Protein AF-A0A3B0S6Y1-F1 (afdb_monomer)

Secondary structure (DSSP, 8-state):
-HHHHHHHHHHHHHHTGGGHHHHHHHHHHHHHHHHHHHHHHHHHHHHHHHHHHSS-TT------TT-SSGGG----HHHHHHHHT-TT--B-TTS-B-----EEEEEEEE-TTT--EEEEEEEE--TTHHHH-TT---SSS----TT---

Foldseek 3Di:
DVVVVVVVVVVVVVCCVVVVVVNVVVVVVVCVVVVVVVVVVVVVVVVVVVVVPPDDPLDDDDFDPPDPDLQPGDDDPVNVVVVQVDPPFDADPVRGGLDKDKHWYWDWDQDPPPRDIDTDIDMDIDPNRCVNVVPDDDPDDDDDDPPDPD

Sequence (150 aa):
MLKQIIALTLMNIRSIPQRWGMSLATVISVALVVGVLLAFMAMANGFIATMSGSGATDVAMILRKGAQAELNSGISGSQLRLIREAPGLYRDKNGDTVVSAELYVITDGLKRSTMTEANLPLRGVGKNAMQLRKGMKITQGNMFAEGSNE

Structure (mmCIF, N/CA/C/O backbone):
data_AF-A0A3B0S6Y1-F1
#
_entry.id   AF-A0A3B0S6Y1-F1
#
loop_
_atom_site.group_PDB
_atom_site.id
_atom_site.type_symbol
_atom_site.label_atom_id
_atom_site.label_alt_id
_atom_site.label_comp_id
_atom_site.label_asym_id
_atom_site.label_entity_id
_atom_site.label_seq_id
_atom_site.pdbx_PDB_ins_code
_atom_site.Cartn_x
_atom_site.Cartn_y
_atom_site.Cartn_z
_atom_site.occupancy
_atom_site.B_iso_or_equiv
_atom_site.auth_seq_id
_atom_site.auth_comp_id
_atom_site.auth_asym_id
_atom_site.auth_atom_id
_atom_site.pdbx_PDB_model_num
ATOM 1 N N . MET A 1 1 ? 11.578 -21.923 -55.256 1.00 72.56 1 MET A N 1
ATOM 2 C CA . MET A 1 1 ? 10.884 -21.172 -54.189 1.00 72.56 1 MET A CA 1
ATOM 3 C C . MET A 1 1 ? 11.724 -21.030 -52.916 1.00 72.56 1 MET A C 1
ATOM 5 O O . MET A 1 1 ? 12.378 -20.005 -52.790 1.00 72.56 1 MET A O 1
ATOM 9 N N . LEU A 1 2 ? 11.826 -22.023 -52.016 1.00 78.75 2 LEU A N 1
ATOM 10 C CA . LEU A 1 2 ? 12.510 -21.842 -50.712 1.00 78.75 2 LEU A CA 1
ATOM 11 C C . LEU A 1 2 ? 14.006 -21.465 -50.824 1.00 78.75 2 LEU A C 1
ATOM 13 O O . LEU A 1 2 ? 14.483 -20.583 -50.118 1.00 78.75 2 LEU A O 1
ATOM 17 N N . LYS A 1 3 ? 14.729 -22.056 -51.787 1.00 81.81 3 LYS A N 1
ATOM 18 C CA . LYS A 1 3 ? 16.139 -21.717 -52.073 1.00 81.81 3 LYS A CA 1
ATOM 19 C C . LYS A 1 3 ? 16.339 -20.272 -52.561 1.00 81.81 3 LYS A C 1
ATOM 21 O O . LYS A 1 3 ? 17.369 -19.679 -52.270 1.00 81.81 3 LYS A O 1
ATOM 26 N N . GLN A 1 4 ? 15.362 -19.702 -53.272 1.00 80.62 4 GLN A N 1
ATOM 27 C CA . GLN A 1 4 ? 15.425 -18.317 -53.765 1.00 80.62 4 GLN A CA 1
ATOM 28 C C . GLN A 1 4 ? 15.165 -17.311 -52.639 1.00 80.62 4 GLN A C 1
ATOM 30 O O . GLN A 1 4 ? 15.861 -16.306 -52.562 1.00 80.62 4 GLN A O 1
ATOM 35 N N . ILE A 1 5 ? 14.231 -17.615 -51.730 1.00 84.56 5 ILE A N 1
ATOM 36 C CA . ILE A 1 5 ? 13.973 -16.803 -50.530 1.00 84.56 5 ILE A CA 1
ATOM 37 C C . ILE A 1 5 ? 15.237 -16.740 -49.669 1.00 84.56 5 ILE A C 1
ATOM 39 O O . ILE A 1 5 ? 15.698 -15.659 -49.325 1.00 84.56 5 ILE A O 1
ATOM 43 N N . ILE A 1 6 ? 15.852 -17.895 -49.396 1.00 85.94 6 ILE A N 1
ATOM 44 C CA . ILE A 1 6 ? 17.084 -17.977 -48.604 1.00 85.94 6 ILE A CA 1
ATOM 45 C C . ILE A 1 6 ? 18.226 -17.198 -49.273 1.00 85.94 6 ILE A C 1
ATOM 47 O O . ILE A 1 6 ? 18.919 -16.448 -48.591 1.00 85.94 6 ILE A O 1
ATOM 51 N N . ALA A 1 7 ? 18.396 -17.319 -50.595 1.00 82.94 7 ALA A N 1
ATOM 52 C CA . ALA A 1 7 ? 19.433 -16.597 -51.333 1.00 82.94 7 ALA A CA 1
ATOM 53 C C . ALA A 1 7 ? 19.250 -15.068 -51.278 1.00 82.94 7 ALA A C 1
ATOM 55 O O . ALA A 1 7 ? 20.219 -14.347 -51.042 1.00 82.94 7 ALA A O 1
ATOM 56 N N . LEU A 1 8 ? 18.017 -14.573 -51.430 1.00 82.25 8 LEU A N 1
ATOM 57 C CA . LEU A 1 8 ? 17.702 -13.143 -51.334 1.00 82.25 8 LEU A CA 1
ATOM 58 C C . LEU A 1 8 ? 17.901 -12.606 -49.910 1.00 82.25 8 LEU A C 1
ATOM 60 O O . LEU A 1 8 ? 18.467 -11.526 -49.735 1.00 82.25 8 LEU A O 1
ATOM 64 N N . THR A 1 9 ? 17.505 -13.365 -48.885 1.00 81.44 9 THR A N 1
ATOM 65 C CA . THR A 1 9 ? 17.732 -12.999 -47.479 1.00 81.44 9 THR A CA 1
ATOM 66 C C . THR A 1 9 ? 19.227 -12.955 -47.151 1.00 81.44 9 THR A C 1
ATOM 68 O O . THR A 1 9 ? 19.692 -11.990 -46.549 1.00 81.44 9 THR A O 1
ATOM 71 N N . LEU A 1 10 ? 20.007 -13.948 -47.594 1.00 82.31 10 LEU A N 1
ATOM 72 C CA . LEU A 1 10 ? 21.462 -13.985 -47.400 1.00 82.31 10 LEU A CA 1
ATOM 73 C C . LEU A 1 10 ? 22.172 -12.833 -48.106 1.00 82.31 10 LEU A C 1
ATOM 75 O O . LEU A 1 10 ? 23.100 -12.259 -47.542 1.00 82.31 10 LEU A O 1
ATOM 79 N N . MET A 1 11 ? 21.732 -12.473 -49.312 1.00 81.88 11 MET A N 1
ATOM 80 C CA . MET A 1 11 ? 22.283 -11.335 -50.044 1.00 81.88 11 MET A CA 1
ATOM 81 C C . MET A 1 11 ? 22.027 -10.018 -49.299 1.00 81.88 11 MET A C 1
ATOM 83 O O . MET A 1 11 ? 22.947 -9.216 -49.144 1.00 81.88 11 MET A O 1
ATOM 87 N N . ASN A 1 12 ? 20.818 -9.837 -48.754 1.00 76.94 12 ASN A N 1
ATOM 88 C CA . ASN A 1 12 ? 20.485 -8.678 -47.926 1.00 76.94 12 ASN A CA 1
ATOM 89 C C . ASN A 1 12 ? 21.304 -8.645 -46.627 1.00 76.94 12 ASN A C 1
ATOM 91 O O . ASN A 1 12 ? 21.927 -7.627 -46.338 1.00 76.94 12 ASN A O 1
ATOM 95 N N . ILE A 1 13 ? 21.406 -9.756 -45.888 1.00 78.69 13 ILE A N 1
ATOM 96 C CA . ILE A 1 13 ? 22.206 -9.832 -44.651 1.00 78.69 13 ILE A CA 1
ATOM 97 C C . ILE A 1 13 ? 23.688 -9.553 -44.933 1.00 78.69 13 ILE A C 1
ATOM 99 O O . ILE A 1 13 ? 24.331 -8.805 -44.201 1.00 78.69 13 ILE A O 1
ATOM 103 N N . ARG A 1 14 ? 24.234 -10.097 -46.026 1.00 79.38 14 ARG A N 1
ATOM 104 C CA . ARG A 1 14 ? 25.636 -9.897 -46.422 1.00 79.38 14 ARG A CA 1
ATOM 105 C C . ARG A 1 14 ? 25.934 -8.467 -46.890 1.00 79.38 14 ARG A C 1
ATOM 107 O O . ARG A 1 14 ? 27.097 -8.073 -46.890 1.00 79.38 14 ARG A O 1
ATOM 114 N N . SER A 1 15 ? 24.914 -7.683 -47.241 1.00 72.75 15 SER A N 1
ATOM 115 C CA . SER A 1 15 ? 25.054 -6.260 -47.583 1.00 72.75 15 SER A CA 1
ATOM 116 C C . SER A 1 15 ? 25.094 -5.326 -46.359 1.00 72.75 15 SER A C 1
ATOM 118 O O . SER A 1 15 ? 25.600 -4.209 -46.456 1.00 72.75 15 SER A O 1
ATOM 120 N N . ILE A 1 16 ? 24.644 -5.784 -45.180 1.00 74.62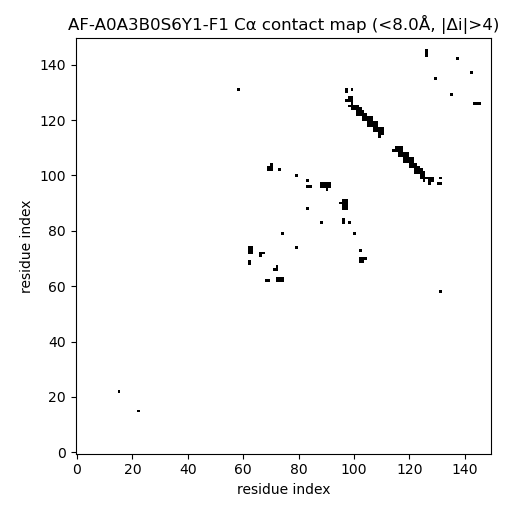 16 ILE A N 1
ATOM 121 C CA . ILE A 1 16 ? 24.622 -4.995 -43.929 1.00 74.62 16 ILE A CA 1
ATOM 122 C C . ILE A 1 16 ? 26.032 -4.550 -43.477 1.00 74.62 16 ILE A C 1
ATOM 124 O O . ILE A 1 16 ? 26.207 -3.361 -43.192 1.00 74.62 16 ILE A O 1
ATOM 128 N N . PRO A 1 17 ? 27.070 -5.419 -43.461 1.00 75.06 17 PRO A N 1
ATOM 129 C CA . PRO A 1 17 ? 28.428 -5.028 -43.070 1.00 75.06 17 PRO A CA 1
ATOM 130 C C . PRO A 1 17 ? 29.041 -3.954 -43.977 1.00 75.06 17 PRO A C 1
ATOM 132 O O . PRO A 1 17 ? 29.868 -3.167 -43.527 1.00 75.06 17 PRO A O 1
ATOM 135 N N . GLN A 1 18 ? 28.614 -3.880 -45.243 1.00 77.12 18 GLN A N 1
ATOM 136 C CA . GLN A 1 18 ? 29.099 -2.877 -46.199 1.00 77.12 18 GLN A CA 1
ATOM 137 C C . GLN A 1 18 ? 28.575 -1.464 -45.877 1.00 77.12 18 GLN A C 1
ATOM 139 O O . GLN A 1 18 ? 29.157 -0.476 -46.317 1.00 77.12 18 GLN A O 1
ATOM 144 N N . ARG A 1 19 ? 27.501 -1.349 -45.077 1.00 80.25 19 ARG A N 1
ATOM 145 C CA . ARG A 1 19 ? 26.886 -0.089 -44.616 1.00 80.25 19 ARG A CA 1
ATOM 146 C C . ARG A 1 19 ? 26.706 -0.085 -43.093 1.00 80.25 19 ARG A C 1
ATOM 148 O O . ARG A 1 19 ? 25.631 0.240 -42.580 1.00 80.25 19 ARG A O 1
ATOM 155 N N . TRP A 1 20 ? 27.764 -0.455 -42.372 1.00 75.44 20 TRP A N 1
ATOM 156 C CA . TRP A 1 20 ? 27.746 -0.664 -40.920 1.00 75.44 20 TRP A CA 1
ATOM 157 C C . TRP A 1 20 ? 27.234 0.548 -40.118 1.00 75.44 20 TRP A C 1
ATOM 159 O O . TRP A 1 20 ? 26.402 0.369 -39.234 1.00 75.44 20 TRP A O 1
ATOM 169 N N . GLY A 1 21 ? 27.633 1.779 -40.466 1.00 82.25 21 GLY A N 1
ATOM 170 C CA . GLY A 1 21 ? 27.217 2.990 -39.740 1.00 82.25 21 GLY A CA 1
ATOM 171 C C . GLY A 1 21 ? 25.710 3.280 -39.809 1.00 82.25 21 GLY A C 1
ATOM 172 O O . GLY A 1 21 ? 25.069 3.492 -38.782 1.00 82.25 21 GLY A O 1
ATOM 173 N N . MET A 1 22 ? 25.113 3.227 -41.007 1.00 84.25 22 MET A N 1
ATOM 174 C CA . MET A 1 22 ? 23.663 3.431 -41.179 1.00 84.25 22 MET A CA 1
ATOM 175 C C . MET A 1 22 ? 22.838 2.281 -40.585 1.00 84.25 22 MET A C 1
ATOM 177 O O . MET A 1 22 ? 21.776 2.507 -40.003 1.00 84.25 22 MET A O 1
ATOM 181 N N . SER A 1 23 ? 23.329 1.047 -40.702 1.00 85.88 23 SER A N 1
ATOM 182 C CA . SER A 1 23 ? 22.650 -0.123 -40.135 1.00 85.88 23 SER A CA 1
ATOM 183 C C . SER A 1 23 ? 22.675 -0.101 -38.603 1.00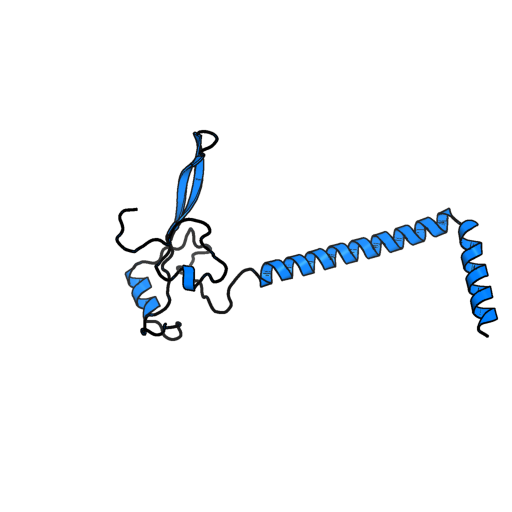 85.88 23 SER A C 1
ATOM 185 O O . SER A 1 23 ? 21.676 -0.406 -37.963 1.00 85.88 23 SER A O 1
ATOM 187 N N . LEU A 1 24 ? 23.780 0.333 -37.993 1.00 87.06 24 LEU A N 1
ATOM 188 C CA . LEU A 1 24 ? 23.867 0.467 -36.540 1.00 87.06 24 LEU A CA 1
ATOM 189 C C . LEU A 1 24 ? 22.962 1.593 -36.020 1.00 87.06 24 LEU A C 1
ATOM 191 O O . LEU A 1 24 ? 22.247 1.396 -35.041 1.00 87.06 24 LEU A O 1
ATOM 195 N N . ALA A 1 25 ? 22.938 2.745 -36.698 1.00 91.06 25 ALA A N 1
ATOM 196 C CA . ALA A 1 25 ? 22.086 3.871 -36.314 1.00 91.06 25 ALA A CA 1
ATOM 197 C C . ALA A 1 25 ? 20.591 3.503 -36.320 1.00 91.06 25 ALA A C 1
ATOM 199 O O . ALA A 1 25 ? 19.857 3.864 -35.400 1.00 91.06 25 ALA A O 1
ATOM 200 N N . THR A 1 26 ? 20.143 2.741 -37.321 1.00 90.38 26 THR A N 1
ATOM 201 C CA . THR A 1 26 ? 18.750 2.270 -37.405 1.00 90.38 26 THR A CA 1
ATOM 202 C C . THR A 1 26 ? 18.415 1.253 -36.315 1.00 90.38 26 THR A C 1
ATOM 204 O O . THR A 1 26 ? 17.376 1.386 -35.670 1.00 90.38 26 THR A O 1
ATOM 207 N N . VAL A 1 27 ? 19.305 0.295 -36.030 1.00 92.06 27 VAL A N 1
ATOM 208 C CA . VAL A 1 27 ? 19.117 -0.669 -34.930 1.00 92.06 27 VAL A CA 1
ATOM 209 C C . VAL A 1 27 ? 19.047 0.035 -33.576 1.00 92.06 27 VAL A C 1
ATOM 211 O O . VAL A 1 27 ? 18.139 -0.246 -32.797 1.00 92.06 27 VAL A O 1
ATOM 214 N N . ILE A 1 28 ? 19.954 0.978 -33.303 1.00 95.62 28 ILE A N 1
ATOM 215 C CA . ILE A 1 28 ? 19.955 1.746 -32.049 1.00 95.62 28 ILE A CA 1
ATOM 216 C C . ILE A 1 28 ? 18.678 2.582 -31.927 1.00 95.62 28 ILE A C 1
ATOM 218 O O . ILE A 1 28 ? 18.077 2.612 -30.858 1.00 95.62 28 ILE A O 1
ATOM 222 N N . SER A 1 29 ? 18.230 3.223 -33.011 1.00 95.88 29 SER A N 1
ATOM 223 C CA . SER A 1 29 ? 16.991 4.006 -33.014 1.00 95.88 29 SER A CA 1
ATOM 224 C C . SER A 1 29 ? 15.776 3.150 -32.644 1.00 95.88 29 SER A C 1
ATOM 226 O O . SER A 1 29 ? 15.017 3.517 -31.746 1.00 95.88 29 SER A O 1
ATOM 228 N N . VAL A 1 30 ? 15.626 1.977 -33.266 1.00 96.25 30 VAL A N 1
ATOM 229 C CA . VAL A 1 30 ? 14.526 1.052 -32.955 1.00 96.25 30 VAL A CA 1
ATOM 230 C C . VAL A 1 30 ? 14.648 0.516 -31.528 1.00 96.25 30 VAL A C 1
ATOM 232 O O . VAL A 1 30 ? 13.662 0.511 -30.794 1.00 96.25 30 VAL A O 1
ATOM 235 N N . ALA A 1 31 ? 15.851 0.118 -31.104 1.00 97.06 31 ALA A N 1
ATOM 236 C CA . ALA A 1 31 ? 16.095 -0.383 -29.754 1.00 97.06 31 ALA A CA 1
ATOM 237 C C . ALA A 1 31 ? 15.769 0.666 -28.681 1.00 97.06 31 ALA A C 1
ATOM 239 O O . ALA A 1 31 ? 15.181 0.324 -27.658 1.00 97.06 31 ALA A O 1
ATOM 240 N N . LEU A 1 32 ? 16.089 1.939 -28.929 1.00 97.69 32 LEU A N 1
ATOM 241 C CA . LEU A 1 32 ? 15.775 3.041 -28.024 1.00 97.69 32 LEU A CA 1
ATOM 242 C C . LEU A 1 32 ? 14.260 3.227 -27.880 1.00 97.69 32 LEU A C 1
ATOM 244 O O . LEU A 1 32 ? 13.757 3.278 -26.761 1.00 97.69 32 LEU A O 1
ATOM 248 N N . VAL A 1 33 ? 13.525 3.285 -28.996 1.00 97.88 33 VAL A N 1
ATOM 249 C CA . VAL A 1 33 ? 12.064 3.475 -28.978 1.00 97.88 33 VAL A CA 1
ATOM 250 C C . VAL A 1 33 ? 11.369 2.309 -28.275 1.00 97.88 33 VAL A C 1
ATOM 252 O O . VAL A 1 33 ? 10.524 2.523 -27.404 1.00 97.88 33 VAL A O 1
ATOM 255 N N . VAL A 1 34 ? 11.756 1.073 -28.603 1.00 97.94 34 VAL A N 1
ATOM 256 C CA . VAL A 1 34 ? 11.212 -0.129 -27.957 1.00 97.94 34 VAL A CA 1
ATOM 257 C C . VAL A 1 34 ? 11.581 -0.163 -26.473 1.00 97.94 34 VAL A C 1
ATOM 259 O O . VAL A 1 34 ? 10.728 -0.468 -25.644 1.00 97.94 34 VAL A O 1
ATOM 262 N N . GLY A 1 35 ? 12.816 0.197 -26.113 1.00 97.88 35 GLY A N 1
ATOM 263 C CA . GLY A 1 35 ? 13.273 0.248 -24.725 1.00 97.88 35 GLY A CA 1
ATOM 264 C C . GLY A 1 35 ? 12.470 1.231 -23.873 1.00 97.88 35 GLY A C 1
ATOM 265 O O . GLY A 1 35 ? 12.045 0.884 -22.772 1.00 97.88 35 GLY A O 1
ATOM 266 N N . VAL A 1 36 ? 12.189 2.426 -24.399 1.00 98.00 36 VAL A N 1
ATOM 267 C CA . VAL A 1 36 ? 11.351 3.425 -23.719 1.00 98.00 36 VAL A CA 1
ATOM 268 C C . VAL A 1 36 ? 9.919 2.913 -23.540 1.00 98.00 36 VAL A C 1
ATOM 270 O O . VAL A 1 36 ? 9.368 3.010 -22.444 1.00 98.00 36 VAL A O 1
ATOM 273 N N . LEU A 1 37 ? 9.326 2.314 -24.579 1.00 97.94 37 LEU A N 1
ATOM 274 C CA . LEU A 1 37 ? 7.977 1.749 -24.489 1.00 97.94 37 LEU A CA 1
ATOM 275 C C . LEU A 1 37 ? 7.897 0.636 -23.432 1.00 97.94 37 LEU A C 1
ATOM 277 O O . LEU A 1 37 ? 6.983 0.628 -22.606 1.00 97.94 37 LEU A O 1
ATOM 281 N N . LEU A 1 38 ? 8.879 -0.269 -23.418 1.00 97.81 38 LEU A N 1
ATOM 282 C CA . LEU A 1 38 ? 8.965 -1.343 -22.430 1.00 97.81 38 LEU A CA 1
ATOM 283 C C . LEU A 1 38 ? 9.137 -0.803 -21.007 1.00 97.81 38 LEU A C 1
ATOM 285 O O . LEU A 1 38 ? 8.497 -1.317 -20.091 1.00 97.81 38 LEU A O 1
ATOM 289 N N . ALA A 1 39 ? 9.943 0.244 -20.812 1.00 97.56 39 ALA A N 1
ATOM 290 C CA . ALA A 1 39 ? 10.122 0.872 -19.504 1.00 97.56 39 ALA A CA 1
ATOM 291 C C . ALA A 1 39 ? 8.804 1.445 -18.959 1.00 97.56 39 ALA A C 1
ATOM 293 O O . ALA A 1 39 ? 8.465 1.213 -17.797 1.00 97.56 39 ALA A O 1
ATOM 294 N N . PHE A 1 40 ? 8.019 2.128 -19.799 1.00 97.56 40 PHE A N 1
ATOM 295 C CA . PHE A 1 40 ? 6.706 2.636 -19.394 1.00 97.56 40 PHE A CA 1
ATOM 296 C C . PHE A 1 40 ? 5.701 1.518 -19.112 1.00 97.56 40 PHE A C 1
ATOM 298 O O . PHE A 1 40 ? 4.977 1.598 -18.121 1.00 97.56 40 PHE A O 1
ATOM 305 N N . MET A 1 41 ? 5.677 0.452 -19.919 1.00 96.75 41 MET A N 1
ATOM 306 C CA . MET A 1 41 ? 4.823 -0.709 -19.643 1.00 96.75 41 MET A CA 1
ATOM 307 C C . MET A 1 41 ? 5.202 -1.395 -18.327 1.00 96.75 41 MET A C 1
ATOM 309 O O . MET A 1 41 ? 4.322 -1.749 -17.544 1.00 96.75 41 MET A O 1
ATOM 313 N N . ALA A 1 42 ? 6.499 -1.554 -18.057 1.00 96.50 42 ALA A N 1
ATOM 314 C CA . ALA A 1 42 ? 6.985 -2.119 -16.805 1.00 96.50 42 ALA A CA 1
ATOM 315 C C . ALA A 1 42 ? 6.600 -1.242 -15.603 1.00 96.50 42 ALA A C 1
ATOM 317 O O . ALA A 1 42 ? 6.127 -1.768 -14.599 1.00 96.50 42 ALA A O 1
ATOM 318 N N . MET A 1 43 ? 6.732 0.084 -15.718 1.00 96.81 43 MET A N 1
ATOM 319 C CA . MET A 1 43 ? 6.313 1.029 -14.678 1.00 96.81 43 MET A CA 1
ATOM 320 C C . MET A 1 43 ? 4.803 0.965 -14.427 1.00 96.81 43 MET A C 1
ATOM 322 O O . MET A 1 43 ? 4.384 0.861 -13.277 1.00 96.81 43 MET A O 1
ATOM 326 N N . ALA A 1 44 ? 3.987 0.984 -15.485 1.00 93.31 44 ALA A N 1
ATOM 327 C CA . ALA A 1 44 ? 2.533 0.915 -15.371 1.00 93.31 44 ALA A CA 1
ATOM 328 C C . ALA A 1 44 ? 2.082 -0.398 -14.715 1.00 93.31 44 ALA A C 1
ATOM 330 O O . ALA A 1 44 ? 1.304 -0.383 -13.763 1.00 93.31 44 ALA A O 1
ATOM 331 N N . ASN A 1 45 ? 2.624 -1.530 -15.167 1.00 93.19 45 ASN A N 1
ATOM 332 C CA . ASN A 1 45 ? 2.312 -2.836 -14.592 1.00 93.19 45 ASN A CA 1
ATOM 333 C C . ASN A 1 45 ? 2.800 -2.959 -13.146 1.00 93.19 45 ASN A C 1
ATOM 335 O O . ASN A 1 45 ? 2.074 -3.484 -12.307 1.00 93.19 45 ASN A O 1
ATOM 339 N N . GLY A 1 46 ? 3.995 -2.449 -12.835 1.00 90.19 46 GLY A N 1
ATOM 340 C CA . GLY A 1 46 ? 4.517 -2.413 -11.469 1.00 90.19 46 GLY A CA 1
ATOM 341 C C . GLY A 1 46 ? 3.630 -1.583 -10.543 1.00 90.19 46 GLY A C 1
ATOM 342 O O . GLY A 1 46 ? 3.282 -2.037 -9.456 1.00 90.19 46 GLY A O 1
ATOM 343 N N . PHE A 1 47 ? 3.182 -0.415 -11.005 1.00 90.06 47 PHE A N 1
ATOM 344 C CA . PHE A 1 47 ? 2.275 0.449 -10.255 1.00 90.06 47 PHE A CA 1
ATOM 345 C C . PHE A 1 47 ? 0.921 -0.225 -9.993 1.00 90.06 47 PHE A C 1
ATOM 347 O O . PHE A 1 47 ? 0.452 -0.238 -8.856 1.00 90.06 47 PHE A O 1
ATOM 354 N N . ILE A 1 48 ? 0.321 -0.848 -11.014 1.00 86.94 48 ILE A N 1
ATOM 355 C CA . ILE A 1 48 ? -0.928 -1.610 -10.866 1.00 86.94 48 ILE A CA 1
ATOM 356 C C . ILE A 1 48 ? -0.736 -2.778 -9.895 1.00 86.94 48 ILE A C 1
ATOM 358 O O . ILE A 1 48 ? -1.579 -2.983 -9.025 1.00 86.94 48 ILE A O 1
ATOM 362 N N . ALA A 1 49 ? 0.371 -3.518 -9.994 1.00 85.94 49 ALA A N 1
ATOM 363 C CA . ALA A 1 49 ? 0.663 -4.632 -9.098 1.00 85.94 49 ALA A CA 1
ATOM 364 C C . ALA A 1 49 ? 0.754 -4.169 -7.636 1.00 85.94 49 ALA A C 1
ATOM 366 O O . ALA A 1 49 ? 0.100 -4.750 -6.768 1.00 85.94 49 ALA A O 1
ATOM 367 N N . THR A 1 50 ? 1.481 -3.083 -7.360 1.00 83.69 50 THR A N 1
ATOM 368 C CA . THR A 1 50 ? 1.563 -2.506 -6.012 1.00 83.69 50 THR A CA 1
ATOM 369 C C . THR A 1 50 ? 0.203 -2.019 -5.517 1.00 83.69 50 THR A C 1
ATOM 371 O O . THR A 1 50 ? -0.155 -2.300 -4.376 1.00 83.69 50 THR A O 1
ATOM 374 N N . MET A 1 51 ? -0.579 -1.349 -6.369 1.00 80.62 51 MET A N 1
ATOM 375 C CA . MET A 1 51 ? -1.874 -0.801 -5.964 1.00 80.62 51 MET A CA 1
ATOM 376 C C . MET A 1 51 ? -2.940 -1.889 -5.762 1.00 80.62 51 MET A C 1
ATOM 378 O O . MET A 1 51 ? -3.776 -1.782 -4.872 1.00 80.62 51 MET A O 1
ATOM 382 N N . SER A 1 52 ? -2.874 -2.980 -6.532 1.00 73.75 52 SER A N 1
ATOM 383 C CA . SER A 1 52 ? -3.743 -4.152 -6.356 1.00 73.75 52 SER A CA 1
ATOM 384 C C . SER A 1 52 ? -3.476 -4.900 -5.047 1.00 73.75 52 SER A C 1
ATOM 386 O O . SER A 1 52 ? -4.394 -5.477 -4.471 1.00 73.75 52 SER A O 1
ATOM 388 N N . GLY A 1 53 ? -2.232 -4.865 -4.554 1.00 66.25 53 GLY A N 1
ATOM 389 C CA . GLY A 1 53 ? -1.867 -5.411 -3.247 1.00 66.25 53 GLY A CA 1
ATOM 390 C C . GLY A 1 53 ? -2.133 -4.455 -2.081 1.00 66.25 53 GLY A C 1
ATOM 391 O O . GLY A 1 53 ? -2.121 -4.884 -0.927 1.00 66.25 53 GLY A O 1
ATOM 392 N N . SER A 1 54 ? -2.360 -3.164 -2.350 1.00 67.81 54 SER A N 1
ATOM 393 C CA . SER A 1 54 ? -2.637 -2.167 -1.319 1.00 67.81 54 SER A CA 1
ATOM 394 C C . SER A 1 54 ? -4.139 -2.066 -1.058 1.00 67.81 54 SER A C 1
ATOM 396 O O . SER A 1 54 ? -4.868 -1.381 -1.770 1.00 67.81 54 SER A O 1
ATOM 398 N N . GLY A 1 55 ? -4.595 -2.741 -0.006 1.00 70.19 55 GLY A N 1
ATOM 399 C CA . GLY A 1 55 ? -5.980 -2.689 0.455 1.00 70.19 55 GLY A CA 1
ATOM 400 C C . GLY A 1 55 ? -6.642 -4.061 0.501 1.00 70.19 55 GLY A C 1
ATOM 401 O O . GLY A 1 55 ? -6.136 -5.043 -0.034 1.00 70.19 55 GLY A O 1
ATOM 402 N N . ALA A 1 56 ? -7.776 -4.127 1.187 1.00 78.81 56 ALA A N 1
ATOM 403 C CA . ALA A 1 56 ? -8.580 -5.332 1.307 1.00 78.81 56 ALA A CA 1
ATOM 404 C C . ALA A 1 56 ? -10.007 -4.999 0.863 1.00 78.81 56 ALA A C 1
ATOM 406 O O . ALA A 1 56 ? -10.592 -4.027 1.336 1.00 78.81 56 ALA A O 1
ATOM 407 N N . THR A 1 57 ? -10.561 -5.776 -0.071 1.00 81.88 57 THR A N 1
ATOM 408 C CA . THR A 1 57 ? -11.897 -5.526 -0.647 1.00 81.88 57 THR A CA 1
ATOM 409 C C . THR A 1 57 ? -13.032 -5.735 0.355 1.00 81.88 57 THR A C 1
ATOM 411 O O . THR A 1 57 ? -14.162 -5.335 0.103 1.00 81.88 57 THR A O 1
ATOM 414 N N . ASP A 1 58 ? -12.737 -6.389 1.475 1.00 85.56 58 ASP A N 1
ATOM 415 C CA . ASP A 1 58 ? -13.650 -6.725 2.564 1.00 85.56 58 ASP A CA 1
ATOM 416 C C . ASP A 1 58 ? -13.436 -5.870 3.825 1.00 85.56 58 ASP A C 1
ATOM 418 O O . ASP A 1 58 ? -14.086 -6.113 4.842 1.00 85.56 58 ASP A O 1
ATOM 422 N N . VAL A 1 59 ? -12.557 -4.861 3.779 1.00 87.81 59 VAL A N 1
ATOM 423 C CA . VAL A 1 59 ? -12.281 -3.971 4.914 1.00 87.81 59 VAL A CA 1
ATOM 424 C C . VAL A 1 59 ? -12.610 -2.533 4.538 1.00 87.81 59 VAL A C 1
ATOM 426 O O . VAL A 1 59 ? -12.026 -1.961 3.621 1.00 87.81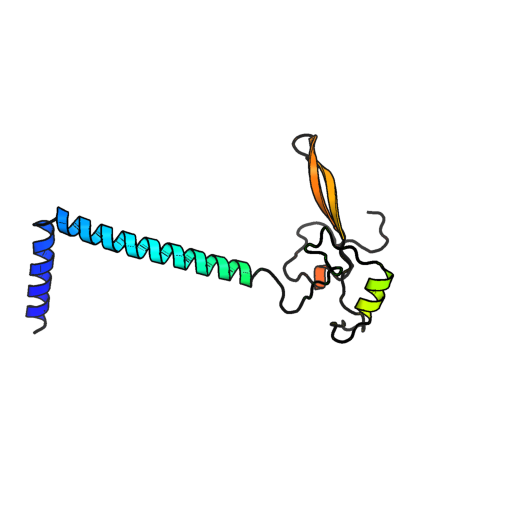 59 VAL A O 1
ATOM 429 N N . ALA A 1 60 ? -13.520 -1.920 5.291 1.00 88.31 60 ALA A N 1
ATOM 430 C CA . ALA A 1 60 ? -13.834 -0.503 5.167 1.00 88.31 60 ALA A CA 1
ATOM 431 C C . ALA A 1 60 ? -13.075 0.318 6.221 1.00 88.31 60 ALA A C 1
ATOM 433 O O . ALA A 1 60 ? -13.006 -0.069 7.388 1.00 88.31 60 ALA A O 1
ATOM 434 N N . MET A 1 61 ? -12.549 1.477 5.820 1.00 88.81 61 MET A N 1
ATOM 435 C CA . MET A 1 61 ? -11.972 2.469 6.730 1.00 88.81 61 MET A CA 1
ATOM 436 C C . MET A 1 61 ? -12.979 3.596 6.957 1.00 88.81 61 MET A C 1
ATOM 438 O O . MET A 1 61 ? -13.489 4.183 6.004 1.00 88.81 61 MET A O 1
ATOM 442 N N . ILE A 1 62 ? -13.255 3.908 8.222 1.00 89.94 62 ILE A N 1
ATOM 443 C CA . ILE A 1 62 ? -14.172 4.982 8.607 1.00 89.94 62 ILE A CA 1
ATOM 444 C C . ILE A 1 62 ? -13.351 6.101 9.233 1.00 89.94 62 ILE A C 1
ATOM 446 O O . ILE A 1 62 ? -12.656 5.889 10.223 1.00 89.94 62 ILE A O 1
ATOM 450 N N . LEU A 1 63 ? -13.459 7.299 8.664 1.00 92.06 63 LEU A N 1
ATOM 451 C CA . LEU A 1 63 ? -12.822 8.507 9.176 1.00 92.06 63 LEU A CA 1
ATOM 452 C C . LEU A 1 63 ? -13.884 9.523 9.592 1.00 92.06 63 LEU A C 1
ATOM 454 O O . LEU A 1 63 ? -15.008 9.527 9.080 1.00 92.06 63 LEU A O 1
ATOM 458 N N . ARG A 1 64 ? -13.522 10.421 10.511 1.00 91.38 64 ARG A N 1
ATOM 459 C CA . ARG A 1 64 ? -14.368 11.568 10.848 1.00 91.38 64 ARG A CA 1
ATOM 460 C C . ARG A 1 64 ? -14.628 12.388 9.584 1.00 91.38 64 ARG A C 1
ATOM 462 O O . ARG A 1 64 ? -13.715 12.647 8.803 1.00 91.38 64 ARG A O 1
ATOM 469 N N . LYS A 1 65 ? -15.858 12.878 9.416 1.00 88.75 65 LYS A N 1
ATOM 470 C CA . LYS A 1 65 ? -16.202 13.807 8.330 1.00 88.75 65 LYS A CA 1
ATOM 471 C C . LYS A 1 65 ? -15.210 14.983 8.289 1.00 88.75 65 LYS A C 1
ATOM 473 O O . LYS A 1 65 ? -14.991 15.640 9.306 1.00 88.75 65 LYS A O 1
ATOM 478 N N . GLY A 1 66 ? -14.623 15.232 7.117 1.00 87.25 66 GLY A N 1
ATOM 479 C CA . GLY A 1 66 ? -13.629 16.291 6.894 1.00 87.25 66 GLY A CA 1
ATOM 480 C C . GLY A 1 66 ? -12.176 15.909 7.207 1.00 87.25 66 GLY A C 1
ATOM 481 O O . GLY A 1 66 ? -11.284 16.700 6.920 1.00 87.25 66 GLY A O 1
ATOM 482 N N . ALA A 1 67 ? -11.915 14.719 7.756 1.00 89.38 67 ALA A N 1
ATOM 483 C CA . ALA A 1 67 ? -10.560 14.188 7.862 1.00 89.38 67 ALA A CA 1
ATOM 484 C C . ALA A 1 67 ? -10.102 13.640 6.501 1.00 89.38 67 ALA A C 1
ATOM 486 O O . ALA A 1 67 ? -10.836 12.909 5.838 1.00 89.38 67 ALA A O 1
ATOM 487 N N . GLN A 1 68 ? -8.886 14.004 6.094 1.00 87.31 68 GLN A N 1
ATOM 488 C CA . GLN A 1 68 ? -8.244 13.498 4.872 1.00 87.31 68 GLN A CA 1
ATOM 489 C C . GLN A 1 68 ? -7.282 12.338 5.161 1.00 87.31 68 GLN A C 1
ATOM 491 O O . GLN A 1 68 ? -6.866 11.646 4.238 1.00 87.31 68 GLN A O 1
ATOM 496 N N . ALA A 1 69 ? -6.922 12.130 6.431 1.00 87.75 69 ALA A N 1
ATOM 497 C CA . ALA A 1 69 ? -5.993 11.098 6.862 1.00 87.75 69 ALA A CA 1
ATOM 498 C C . ALA A 1 69 ? -6.398 10.527 8.230 1.00 87.75 69 ALA A C 1
ATOM 500 O O . ALA A 1 69 ? -7.133 11.143 8.998 1.00 87.75 69 ALA A O 1
ATOM 501 N N . GLU A 1 70 ? -5.868 9.357 8.577 1.00 88.62 70 GLU A N 1
ATOM 502 C CA . GLU A 1 70 ? -6.073 8.758 9.903 1.00 88.62 70 GLU A CA 1
ATOM 503 C C . GLU A 1 70 ? -5.545 9.670 11.022 1.00 88.62 70 GLU A C 1
ATOM 505 O O . GLU A 1 70 ? -6.186 9.809 12.057 1.00 88.62 70 GLU A O 1
ATOM 510 N N . LEU A 1 71 ? -4.429 10.368 10.772 1.00 88.19 71 LEU A N 1
ATOM 511 C CA . LEU A 1 71 ? -3.764 11.243 11.745 1.00 88.19 71 LEU A CA 1
ATOM 512 C C . LEU A 1 71 ? -4.636 12.422 12.210 1.00 88.19 71 LEU A C 1
ATOM 514 O O . LEU A 1 71 ? -4.501 12.879 13.340 1.00 88.19 71 LEU A O 1
ATOM 518 N N . ASN A 1 72 ? -5.522 12.934 11.350 1.00 87.00 72 ASN A N 1
ATOM 519 C CA . ASN A 1 72 ? -6.422 14.042 11.688 1.00 87.00 72 ASN A CA 1
ATOM 520 C C . ASN A 1 72 ? -7.874 13.592 11.922 1.00 87.00 72 ASN A C 1
ATOM 522 O O . ASN A 1 72 ? -8.776 14.426 12.064 1.00 87.00 72 ASN A O 1
ATOM 526 N N . SER A 1 73 ? -8.100 12.278 11.988 1.00 87.38 73 SER A N 1
ATOM 527 C CA . SER A 1 73 ? -9.393 11.677 12.278 1.00 87.38 73 SER A CA 1
ATOM 528 C C . SER A 1 73 ? -9.490 11.305 13.755 1.00 87.38 73 SER A C 1
ATOM 530 O O . SER A 1 73 ? -8.735 10.480 14.255 1.00 87.38 73 SER A O 1
ATOM 532 N N . GLY A 1 74 ? -10.470 11.885 14.448 1.00 85.81 74 GLY A N 1
ATOM 533 C CA . GLY A 1 74 ? -10.833 11.497 15.809 1.00 85.81 74 GLY A CA 1
ATOM 534 C C . GLY A 1 74 ? -12.278 11.018 15.850 1.00 85.81 74 GLY A C 1
ATOM 535 O O . GLY A 1 74 ? -13.179 11.786 15.512 1.00 85.81 74 GLY A O 1
ATOM 536 N N . ILE A 1 75 ? -12.494 9.767 16.259 1.00 87.88 75 ILE A N 1
ATOM 537 C CA . ILE A 1 75 ? -13.821 9.174 16.471 1.00 87.88 75 ILE A CA 1
ATOM 538 C C . ILE A 1 75 ? -13.975 8.898 17.967 1.00 87.88 75 ILE A C 1
ATOM 540 O O . ILE A 1 75 ? -13.116 8.260 18.573 1.00 87.88 75 ILE A O 1
ATOM 544 N N . SER A 1 76 ? -15.056 9.388 18.576 1.00 87.50 76 SER A N 1
ATOM 545 C CA . SER A 1 76 ? -15.309 9.162 20.003 1.00 87.50 76 SER A CA 1
ATOM 546 C C . SER A 1 76 ? -15.806 7.737 20.274 1.00 87.50 76 SER A C 1
ATOM 548 O O . SER A 1 76 ? -16.381 7.078 19.405 1.00 87.50 76 SER A O 1
ATOM 550 N N . GLY A 1 77 ? -15.672 7.268 21.518 1.00 86.50 77 GLY A N 1
ATOM 551 C CA . GLY A 1 77 ? -16.190 5.953 21.921 1.00 86.50 77 GLY A CA 1
ATOM 552 C C . GLY A 1 77 ? -17.706 5.794 21.717 1.00 86.50 77 GLY A C 1
ATOM 553 O O . GLY A 1 77 ? -18.172 4.716 21.352 1.00 86.50 77 GLY A O 1
ATOM 554 N N . SER A 1 78 ? -18.486 6.871 21.875 1.00 89.19 78 SER A N 1
ATOM 555 C CA . SER 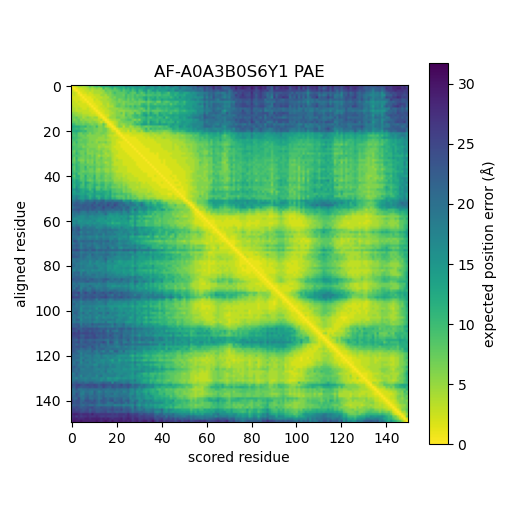A 1 78 ? -19.931 6.850 21.608 1.00 89.19 78 SER A CA 1
ATOM 556 C C . SER A 1 78 ? -20.248 6.666 20.120 1.00 89.19 78 SER A C 1
ATOM 558 O O . SER A 1 78 ? -21.126 5.878 19.775 1.00 89.19 78 SER A O 1
ATOM 560 N N . GLN A 1 79 ? -19.497 7.324 19.232 1.00 89.50 79 GLN A N 1
ATOM 561 C CA . GLN A 1 79 ? -19.623 7.144 17.783 1.00 89.50 79 GLN A CA 1
ATOM 562 C C . GLN A 1 79 ? -19.196 5.741 17.353 1.00 89.50 79 GLN A C 1
ATOM 564 O O . GLN A 1 79 ? -19.875 5.117 16.543 1.00 89.50 79 GLN A O 1
ATOM 569 N N . LEU A 1 80 ? -18.115 5.215 17.933 1.00 89.56 80 LEU A N 1
ATOM 570 C CA . LEU A 1 80 ? -17.675 3.843 17.692 1.00 89.56 80 LEU A CA 1
ATOM 571 C C . LEU A 1 80 ? -18.773 2.828 18.034 1.00 89.56 80 LEU A C 1
ATOM 573 O O . LEU A 1 80 ? -18.968 1.869 17.289 1.00 89.56 80 LEU A O 1
ATOM 577 N N . ARG A 1 81 ? -19.499 3.030 19.139 1.00 89.19 81 ARG A N 1
ATOM 578 C CA . ARG A 1 81 ? -20.605 2.146 19.522 1.00 89.19 81 ARG A CA 1
ATOM 579 C C . ARG A 1 81 ? -21.729 2.158 18.484 1.00 89.19 81 ARG A C 1
ATOM 581 O O . ARG A 1 81 ? -22.173 1.090 18.082 1.00 89.19 81 ARG A O 1
ATOM 588 N N . LEU A 1 82 ? -22.111 3.338 17.994 1.00 89.88 82 LEU A N 1
ATOM 589 C CA . LEU A 1 82 ? -23.096 3.463 16.912 1.00 89.88 82 LEU A CA 1
ATOM 590 C C . LEU A 1 82 ? -22.621 2.780 15.624 1.00 89.88 82 LEU A C 1
ATOM 592 O O . LEU A 1 82 ? -23.391 2.076 14.980 1.00 89.88 82 LEU A O 1
ATOM 596 N N . ILE A 1 83 ? -21.343 2.944 15.271 1.00 89.62 83 ILE A N 1
ATOM 597 C CA . ILE A 1 83 ? -20.747 2.285 14.104 1.00 89.62 83 ILE A CA 1
ATOM 598 C C . ILE A 1 83 ? -20.818 0.764 14.257 1.00 89.62 83 ILE A C 1
ATOM 600 O O . ILE A 1 83 ? -21.220 0.090 13.322 1.00 89.62 83 ILE A O 1
ATOM 604 N N . ARG A 1 84 ? -20.482 0.208 15.427 1.00 89.19 84 ARG A N 1
ATOM 605 C CA . ARG A 1 84 ? -20.529 -1.247 15.678 1.00 89.19 84 ARG A CA 1
ATOM 606 C C . ARG A 1 84 ? -21.926 -1.851 15.526 1.00 89.19 84 ARG A C 1
ATOM 608 O O . ARG A 1 84 ? -22.034 -3.035 15.206 1.00 89.19 84 ARG A O 1
ATOM 615 N N . GLU A 1 85 ? -22.964 -1.060 15.769 1.00 89.44 85 GLU A N 1
ATOM 616 C CA . GLU A 1 85 ? -24.366 -1.466 15.643 1.00 89.44 85 GLU A CA 1
ATOM 617 C C . GLU A 1 85 ? -24.924 -1.252 14.220 1.00 89.44 85 GLU A C 1
ATOM 619 O O . GLU A 1 85 ? -26.044 -1.676 13.932 1.00 89.44 85 GLU A O 1
ATOM 624 N N . ALA A 1 86 ? -24.152 -0.647 13.309 1.00 87.62 86 ALA A N 1
ATOM 625 C CA . ALA A 1 86 ? -24.595 -0.355 11.952 1.00 87.62 86 ALA A CA 1
ATOM 626 C C . ALA A 1 86 ? -24.883 -1.634 11.131 1.00 87.62 86 ALA A C 1
ATOM 628 O O . ALA A 1 86 ? -24.162 -2.635 11.240 1.00 87.62 86 ALA A O 1
ATOM 629 N N . PRO A 1 87 ? -25.917 -1.615 10.269 1.00 86.19 87 PRO A N 1
ATOM 630 C CA . PRO A 1 87 ? -26.229 -2.737 9.391 1.00 86.19 87 PRO A CA 1
ATOM 631 C C . PRO A 1 87 ? -25.158 -2.920 8.305 1.00 86.19 87 PRO A C 1
ATOM 633 O O . PRO A 1 87 ? -24.545 -1.958 7.848 1.00 86.19 87 PRO A O 1
ATOM 636 N N . GLY A 1 88 ? -24.955 -4.164 7.862 1.00 85.44 88 GLY A N 1
ATOM 637 C CA . GLY A 1 88 ? -24.021 -4.505 6.778 1.00 85.44 88 GLY A CA 1
ATOM 638 C C . GLY A 1 88 ? -22.575 -4.762 7.215 1.00 85.44 88 GLY A C 1
ATOM 639 O O . GLY A 1 88 ? -21.760 -5.161 6.387 1.00 85.44 88 GLY A O 1
ATOM 640 N N . LEU A 1 89 ? -22.249 -4.587 8.500 1.00 89.00 89 LEU A N 1
ATOM 641 C CA . LEU A 1 89 ? -20.946 -4.973 9.038 1.00 89.00 89 LEU A CA 1
ATOM 642 C C . LEU A 1 89 ? -20.852 -6.485 9.253 1.00 89.00 89 LEU A C 1
ATOM 644 O O . LEU A 1 89 ? -21.800 -7.130 9.706 1.00 89.00 89 LEU A O 1
ATOM 648 N N . TYR A 1 90 ? -19.676 -7.040 8.961 1.00 88.31 90 TYR A N 1
ATOM 649 C CA . T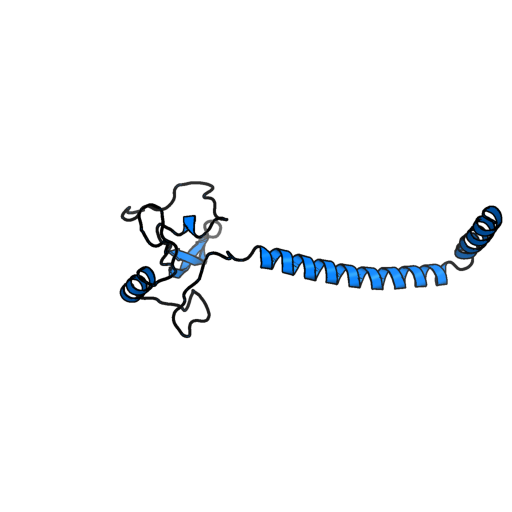YR A 1 90 ? -19.390 -8.451 9.185 1.00 88.31 90 TYR A CA 1
ATOM 650 C C . TYR A 1 90 ? -19.418 -8.783 10.684 1.00 88.31 90 TYR A C 1
ATOM 652 O O . TYR A 1 90 ? -18.810 -8.087 11.505 1.00 88.31 90 TYR A O 1
ATOM 660 N N . ARG A 1 91 ? -20.115 -9.868 11.028 1.00 88.31 91 ARG A N 1
ATOM 661 C CA . ARG A 1 91 ? -20.176 -10.426 12.381 1.00 88.31 91 ARG A CA 1
ATOM 662 C C . ARG A 1 91 ? -19.495 -11.782 12.408 1.00 88.31 91 ARG A C 1
ATOM 664 O O . ARG A 1 91 ? -19.604 -12.554 11.456 1.00 88.31 91 ARG A O 1
ATOM 671 N N . ASP A 1 92 ? -18.770 -12.054 13.481 1.00 85.50 92 ASP A N 1
ATOM 672 C CA . ASP A 1 92 ? -18.103 -13.334 13.668 1.00 85.50 92 ASP A CA 1
ATOM 673 C C . ASP A 1 92 ? -19.084 -14.452 14.082 1.00 85.50 92 ASP A C 1
ATOM 675 O O . ASP A 1 92 ? -20.297 -14.257 14.184 1.00 85.50 92 ASP A O 1
ATOM 679 N N . LYS A 1 93 ? -18.551 -15.654 14.331 1.00 84.19 93 LYS A N 1
ATOM 680 C CA . LYS A 1 93 ? -19.338 -16.828 14.748 1.00 84.19 93 LYS A CA 1
ATOM 681 C C . LYS A 1 93 ? -20.017 -16.661 16.114 1.00 84.19 93 LYS A C 1
ATOM 683 O O . LYS A 1 93 ? -20.957 -17.395 16.400 1.00 84.19 93 LYS A O 1
ATOM 688 N N . ASN A 1 94 ? -19.545 -15.725 16.933 1.00 81.00 94 ASN A N 1
ATOM 689 C CA . ASN A 1 94 ? -20.081 -15.427 18.256 1.00 81.00 94 ASN A CA 1
ATOM 690 C C . ASN A 1 94 ? -21.136 -14.307 18.202 1.00 81.00 94 ASN A C 1
ATOM 692 O O . ASN A 1 94 ? -21.759 -14.005 19.217 1.00 81.00 94 ASN A O 1
ATOM 696 N N . GLY A 1 95 ? -21.364 -13.713 17.024 1.00 80.56 95 GLY A N 1
ATOM 697 C CA . GLY A 1 95 ? -22.301 -12.612 16.818 1.00 80.56 95 GLY A CA 1
ATOM 698 C C . GLY A 1 95 ? -21.702 -11.224 17.059 1.00 80.56 95 GLY A C 1
ATOM 699 O O . GLY A 1 95 ? -22.433 -10.237 16.934 1.00 80.56 95 GLY A O 1
ATOM 700 N N . ASP A 1 96 ? -20.399 -11.131 17.344 1.00 84.88 96 ASP A N 1
ATOM 701 C CA . ASP A 1 96 ? -19.689 -9.872 17.572 1.00 84.88 96 ASP A CA 1
ATOM 702 C C . ASP A 1 96 ? -19.351 -9.192 16.238 1.00 84.88 96 ASP A C 1
ATOM 704 O O . ASP A 1 96 ? -18.831 -9.814 15.307 1.00 84.88 96 ASP A O 1
ATOM 708 N N . THR A 1 97 ? -19.594 -7.882 16.140 1.00 87.81 97 THR A N 1
ATOM 709 C CA . THR A 1 97 ? -19.193 -7.096 14.966 1.00 87.81 97 THR A CA 1
ATOM 710 C C . THR A 1 97 ? -17.668 -6.966 14.899 1.00 87.81 97 THR A C 1
ATOM 712 O O . THR A 1 97 ? -17.022 -6.473 15.832 1.00 87.81 97 THR A O 1
ATOM 715 N N . VAL A 1 98 ? -17.077 -7.340 13.763 1.00 88.81 98 VAL A N 1
ATOM 716 C CA . VAL A 1 98 ? -15.628 -7.263 13.544 1.00 88.81 98 VAL A CA 1
ATOM 717 C C . VAL A 1 98 ? -15.227 -5.825 13.213 1.00 88.81 98 VAL A C 1
ATOM 719 O O . VAL A 1 98 ? -15.166 -5.415 12.058 1.00 88.81 98 VAL A O 1
ATOM 722 N N . VAL A 1 99 ? -14.963 -5.039 14.258 1.00 89.56 99 VAL A N 1
ATOM 723 C CA . VAL A 1 99 ? -14.487 -3.648 14.166 1.00 89.56 99 VAL A CA 1
ATOM 724 C C . VAL A 1 99 ? -13.249 -3.460 15.038 1.00 89.56 99 VAL A C 1
ATOM 726 O O . VAL A 1 99 ? -13.210 -3.920 16.181 1.00 89.56 99 VAL A O 1
ATOM 729 N N . SER A 1 100 ? -12.258 -2.737 14.518 1.00 89.12 100 SER A N 1
ATOM 730 C CA . SER A 1 100 ? -11.093 -2.255 15.264 1.00 89.12 100 SER A CA 1
ATOM 731 C C . SER A 1 100 ? -11.175 -0.735 15.373 1.00 89.12 100 SER A C 1
ATOM 733 O O . SER A 1 100 ? -11.294 -0.051 14.360 1.00 89.12 100 SER A O 1
ATOM 735 N N . ALA A 1 101 ? -11.152 -0.212 16.599 1.00 89.44 101 ALA A N 1
ATOM 736 C CA . ALA A 1 101 ? -11.006 1.220 16.824 1.00 89.44 101 ALA A CA 1
ATOM 737 C C . ALA A 1 101 ? -9.516 1.531 16.849 1.00 89.44 101 ALA A C 1
ATOM 739 O O . ALA A 1 101 ? -8.804 1.041 17.723 1.00 89.44 101 ALA A O 1
ATOM 740 N N . GLU A 1 102 ? -9.053 2.291 15.864 1.00 88.94 102 GLU A N 1
ATOM 741 C CA . GLU A 1 102 ? -7.633 2.563 15.696 1.00 88.94 102 GLU A CA 1
ATOM 742 C C . GLU A 1 102 ? -7.325 4.025 15.960 1.00 88.94 102 GLU A C 1
ATOM 744 O O . GLU A 1 102 ? -8.084 4.916 15.576 1.00 88.94 102 GLU A O 1
ATOM 749 N N . LEU A 1 103 ? -6.193 4.251 16.616 1.00 86.94 103 LEU A N 1
ATOM 750 C CA . LEU A 1 103 ? -5.677 5.573 16.922 1.00 86.94 103 LEU A CA 1
ATOM 751 C C . LEU A 1 103 ? -4.274 5.680 16.345 1.00 86.94 103 LEU A C 1
ATOM 753 O O . LEU A 1 103 ? -3.405 4.887 16.693 1.00 86.94 103 LEU A O 1
ATOM 757 N N . TYR A 1 104 ? -4.054 6.659 15.477 1.00 88.94 104 TYR A N 1
ATOM 758 C CA . TYR A 1 104 ? -2.752 6.914 14.880 1.00 88.94 104 TYR A CA 1
ATOM 759 C C . TYR A 1 104 ? -2.200 8.234 15.404 1.00 88.94 104 TYR A C 1
ATOM 761 O O . TYR A 1 104 ? -2.792 9.287 15.174 1.00 88.94 104 TYR A O 1
ATOM 769 N N . VAL A 1 105 ? -1.080 8.171 16.117 1.00 88.31 105 VAL A N 1
ATOM 770 C CA . VAL A 1 105 ? -0.415 9.329 16.720 1.00 88.31 105 VAL A CA 1
ATOM 771 C C . VAL A 1 105 ? 1.068 9.309 16.385 1.00 88.31 105 VAL A C 1
ATOM 773 O O . VAL A 1 105 ? 1.644 8.261 16.101 1.00 88.31 105 VAL A O 1
ATOM 776 N N . ILE A 1 106 ? 1.690 10.480 16.404 1.00 87.94 106 ILE A N 1
ATOM 777 C CA . ILE A 1 106 ? 3.142 10.609 16.311 1.00 87.94 106 ILE A CA 1
ATOM 778 C C . ILE A 1 106 ? 3.642 10.874 17.725 1.00 87.94 106 ILE A C 1
ATOM 780 O O . ILE A 1 106 ? 3.128 11.761 18.404 1.00 87.94 106 ILE A O 1
ATOM 784 N N . THR A 1 107 ? 4.599 10.072 18.167 1.00 88.12 107 THR A N 1
ATOM 785 C CA . THR A 1 107 ? 5.218 10.170 19.489 1.00 88.12 107 THR A CA 1
ATOM 786 C C . THR A 1 107 ? 6.717 10.331 19.337 1.00 88.12 107 THR A C 1
ATOM 788 O O . THR A 1 107 ? 7.318 9.679 18.482 1.00 88.12 107 THR A O 1
ATOM 791 N N . ASP A 1 108 ? 7.331 11.130 20.198 1.00 87.25 108 ASP A N 1
ATOM 792 C CA . ASP A 1 108 ? 8.782 11.231 20.260 1.00 87.25 108 ASP A CA 1
ATOM 793 C C . ASP A 1 108 ? 9.374 10.000 20.948 1.00 87.25 108 ASP A C 1
ATOM 795 O O . ASP A 1 108 ? 8.903 9.545 21.992 1.00 87.25 108 ASP A O 1
ATOM 799 N N . GLY A 1 109 ? 10.419 9.442 20.349 1.00 85.88 109 GLY A N 1
ATOM 800 C CA . GLY A 1 109 ? 11.195 8.355 20.922 1.00 85.88 109 GLY A CA 1
ATOM 801 C C . GLY A 1 109 ? 12.680 8.551 20.671 1.00 85.88 109 GLY A C 1
ATOM 802 O O . GLY A 1 109 ? 13.095 9.263 19.759 1.00 85.88 109 GLY A O 1
ATOM 803 N N . LEU A 1 110 ? 13.509 7.894 21.475 1.00 86.12 110 LEU A N 1
ATOM 804 C CA . LEU A 1 110 ? 14.953 7.903 21.271 1.00 86.12 110 LEU A CA 1
ATOM 805 C C . LEU A 1 110 ? 15.348 6.744 20.362 1.00 86.12 110 LEU A C 1
ATOM 807 O O . LEU A 1 110 ? 15.060 5.575 20.634 1.00 86.12 110 LEU A O 1
ATOM 811 N N . LYS A 1 111 ? 16.052 7.053 19.275 1.00 86.19 111 LYS A N 1
ATOM 812 C CA . LYS A 1 111 ? 16.588 6.023 18.388 1.00 86.19 111 LYS A CA 1
ATOM 813 C C . LYS A 1 111 ? 17.668 5.230 19.127 1.00 86.19 111 LYS A C 1
ATOM 815 O O . LYS A 1 111 ? 18.724 5.773 19.440 1.00 86.19 111 LYS A O 1
ATOM 820 N N . ARG A 1 112 ? 17.453 3.923 19.327 1.00 84.69 112 ARG A N 1
ATOM 821 C CA . ARG A 1 112 ? 18.353 3.036 20.100 1.00 84.69 112 ARG A CA 1
ATOM 822 C C . ARG A 1 112 ? 19.827 3.096 19.675 1.00 84.69 112 ARG A C 1
ATOM 824 O O . ARG A 1 112 ? 20.702 2.905 20.506 1.00 84.69 112 ARG A O 1
ATOM 831 N N . SER A 1 113 ? 20.109 3.337 18.395 1.00 88.00 113 SER A N 1
ATOM 832 C CA . SER A 1 113 ? 21.481 3.372 17.873 1.00 88.00 113 SER A CA 1
ATOM 833 C C . SER A 1 113 ? 22.223 4.685 18.131 1.00 88.00 113 SER A C 1
ATOM 835 O O . SER A 1 113 ? 23.439 4.668 18.255 1.00 88.00 113 SER A O 1
ATOM 837 N N . THR A 1 114 ? 21.521 5.822 18.126 1.00 87.00 114 THR A N 1
ATOM 838 C CA . THR A 1 114 ? 22.140 7.163 18.140 1.00 87.00 114 THR A CA 1
ATOM 839 C C . THR A 1 114 ? 21.769 7.984 19.368 1.00 87.00 114 THR A C 1
ATOM 841 O O . THR A 1 114 ? 22.357 9.038 19.566 1.00 87.00 114 THR A O 1
ATOM 844 N N . MET A 1 115 ? 20.807 7.527 20.181 1.00 85.75 115 MET A N 1
ATOM 845 C CA . MET A 1 115 ? 20.250 8.259 21.328 1.00 85.75 115 MET A CA 1
ATOM 846 C C . MET A 1 115 ? 19.722 9.657 20.968 1.00 85.75 115 MET A C 1
ATOM 848 O O . MET A 1 115 ? 19.641 10.539 21.814 1.00 85.75 115 MET A O 1
ATOM 852 N N . THR A 1 116 ? 19.349 9.855 19.705 1.00 87.94 116 THR A N 1
ATOM 853 C CA . THR A 1 116 ? 18.753 11.096 19.207 1.00 87.94 116 THR A CA 1
ATOM 854 C C . THR A 1 116 ? 17.237 10.983 19.193 1.00 87.94 116 THR A C 1
ATOM 856 O O . THR A 1 116 ? 16.704 9.893 18.953 1.00 87.94 116 THR A O 1
ATOM 859 N N . GLU A 1 117 ? 16.558 12.111 19.372 1.00 87.44 117 GLU A N 1
ATOM 860 C CA . GLU A 1 117 ? 15.109 12.206 19.206 1.00 87.44 117 GLU A CA 1
ATOM 861 C C . GLU A 1 117 ? 14.693 11.840 17.778 1.00 87.44 117 GLU A C 1
ATOM 863 O O . GLU A 1 117 ? 15.339 12.203 16.789 1.00 87.44 117 GLU A O 1
ATOM 868 N N . ALA A 1 118 ? 13.618 11.068 17.684 1.00 87.69 118 ALA A N 1
ATOM 869 C CA . ALA A 1 118 ? 13.001 10.649 16.446 1.00 87.69 118 ALA A CA 1
ATOM 870 C C . ALA A 1 118 ? 11.485 10.611 16.627 1.00 87.69 118 ALA A C 1
ATOM 872 O O . ALA A 1 118 ? 10.971 10.072 17.605 1.00 87.69 118 ALA A O 1
ATOM 873 N N . ASN A 1 119 ? 10.775 11.121 15.628 1.00 87.62 119 ASN A N 1
ATOM 874 C CA . ASN A 1 119 ? 9.331 10.979 15.538 1.00 87.62 119 ASN A CA 1
ATOM 875 C C . ASN A 1 119 ? 8.983 9.549 15.121 1.00 87.62 119 ASN A C 1
ATOM 877 O O . ASN A 1 119 ? 9.408 9.081 14.061 1.00 87.62 119 ASN A O 1
ATOM 881 N N . LEU A 1 120 ? 8.196 8.864 15.945 1.00 87.94 120 LEU A N 1
ATOM 882 C CA . LEU A 1 120 ? 7.744 7.501 15.712 1.00 87.94 120 LEU A CA 1
ATOM 883 C C . LEU A 1 120 ? 6.225 7.487 15.525 1.00 87.94 120 LEU A C 1
ATOM 885 O O . LEU A 1 120 ? 5.496 7.987 16.384 1.00 87.94 120 LEU A O 1
ATOM 889 N N . PRO A 1 121 ? 5.718 6.911 14.424 1.00 89.56 121 PRO A N 1
ATOM 890 C CA . PRO A 1 121 ? 4.296 6.666 14.297 1.00 89.56 121 PRO A CA 1
ATOM 891 C C . PRO A 1 121 ? 3.896 5.510 15.214 1.00 89.56 121 PRO A C 1
ATOM 893 O O . PRO A 1 121 ? 4.378 4.386 15.067 1.00 89.56 121 PRO A O 1
ATOM 896 N N . LEU A 1 122 ? 2.986 5.784 16.138 1.00 87.81 122 LEU A N 1
ATOM 897 C CA . LEU A 1 122 ? 2.396 4.796 17.023 1.00 87.81 122 LEU A CA 1
ATOM 898 C C . LEU A 1 122 ? 0.935 4.587 16.627 1.00 87.81 122 LEU A C 1
ATOM 900 O O . LEU A 1 122 ? 0.162 5.536 16.476 1.00 87.81 122 LEU A O 1
ATOM 904 N N . ARG A 1 123 ? 0.556 3.319 16.442 1.00 89.75 123 ARG A N 1
ATOM 905 C CA . ARG A 1 123 ? -0.818 2.929 16.123 1.00 89.75 123 ARG A CA 1
ATOM 906 C C . ARG A 1 123 ? -1.401 2.071 17.236 1.00 89.75 123 ARG A C 1
ATOM 908 O O . ARG A 1 123 ? -1.016 0.917 17.393 1.00 89.75 123 ARG A O 1
ATOM 915 N N . GLY A 1 124 ? -2.364 2.626 17.960 1.00 87.94 124 GLY A N 1
ATOM 916 C CA . GLY A 1 124 ? -3.253 1.858 18.821 1.00 87.94 124 GLY A CA 1
ATOM 917 C C . GLY A 1 124 ? -4.255 1.087 17.968 1.00 87.94 124 GLY A C 1
ATOM 918 O O . GLY A 1 124 ? -4.822 1.638 17.024 1.00 87.94 124 GLY A O 1
ATOM 919 N N . VAL A 1 125 ? -4.460 -0.188 18.283 1.00 89.00 125 VAL A N 1
ATOM 920 C CA . VAL A 1 125 ? -5.339 -1.096 17.539 1.00 89.00 125 VAL A CA 1
ATOM 921 C C . VAL A 1 125 ? -6.261 -1.856 18.497 1.00 89.00 125 VAL A C 1
ATOM 923 O O . VAL A 1 125 ? -5.919 -2.042 19.659 1.00 89.00 125 VAL A O 1
ATOM 926 N N . GLY A 1 126 ? -7.435 -2.291 18.025 1.00 86.94 126 GLY A N 1
ATOM 927 C CA . GLY A 1 126 ? -8.380 -3.106 18.804 1.00 86.94 126 GLY A CA 1
ATOM 928 C C . GLY A 1 126 ? -8.179 -4.617 18.623 1.00 86.94 126 GLY A C 1
ATOM 929 O O . GLY A 1 126 ? -7.430 -5.047 17.745 1.00 86.94 126 GLY A O 1
ATOM 930 N N . LYS A 1 127 ? -8.859 -5.442 19.440 1.00 83.38 127 LYS A N 1
ATOM 931 C CA . LYS A 1 127 ? -8.702 -6.918 19.459 1.00 83.38 127 LYS A CA 1
ATOM 932 C C . LYS A 1 127 ? -8.807 -7.578 18.074 1.00 83.38 127 LYS A C 1
ATOM 934 O O . LYS A 1 127 ? -8.083 -8.513 17.747 1.00 83.38 127 LYS A O 1
ATOM 939 N N . ASN A 1 128 ? -9.677 -7.033 17.225 1.00 86.50 128 ASN A N 1
ATOM 940 C CA . ASN A 1 128 ? -9.979 -7.560 15.895 1.00 86.50 128 ASN A CA 1
ATOM 941 C C . ASN A 1 128 ? -9.027 -7.044 14.798 1.00 86.50 128 ASN A C 1
ATOM 943 O O . ASN A 1 128 ? -9.207 -7.365 13.624 1.00 86.50 128 ASN A O 1
ATOM 947 N N . ALA A 1 129 ? -8.009 -6.247 15.134 1.00 85.25 129 ALA A N 1
ATOM 948 C CA . ALA A 1 129 ? -7.122 -5.634 14.145 1.00 85.25 129 ALA A CA 1
ATOM 949 C C . ALA A 1 129 ? -6.346 -6.653 13.300 1.00 85.25 129 ALA A C 1
ATOM 951 O O . ALA A 1 129 ? -6.169 -6.443 12.100 1.00 85.25 129 ALA A O 1
ATOM 952 N N . MET A 1 130 ? -5.925 -7.771 13.900 1.00 83.69 130 MET A N 1
ATOM 953 C CA . MET A 1 130 ? -5.258 -8.858 13.169 1.00 83.69 130 MET A CA 1
ATOM 954 C C . MET A 1 130 ? -6.218 -9.603 12.243 1.00 83.69 130 MET A C 1
ATOM 956 O O . MET A 1 130 ? -5.818 -10.044 11.171 1.00 83.69 130 MET A O 1
ATOM 960 N N . GLN A 1 131 ? -7.494 -9.704 12.622 1.00 83.50 131 GLN A N 1
ATOM 961 C CA . GLN A 1 131 ? -8.516 -10.326 11.784 1.00 83.50 131 GLN A CA 1
ATOM 962 C C . GLN A 1 131 ? -8.814 -9.479 10.539 1.00 83.50 131 GLN A C 1
ATOM 964 O O . GLN A 1 131 ? -9.027 -10.027 9.460 1.00 83.50 131 GLN A O 1
ATOM 969 N N . LEU A 1 132 ? -8.783 -8.149 10.679 1.00 85.81 132 LEU A N 1
ATOM 970 C CA . LEU A 1 132 ? -8.946 -7.212 9.566 1.00 85.81 132 LEU A CA 1
ATOM 971 C C . LEU A 1 132 ? -7.693 -7.149 8.673 1.00 85.81 132 LEU A C 1
ATOM 973 O O 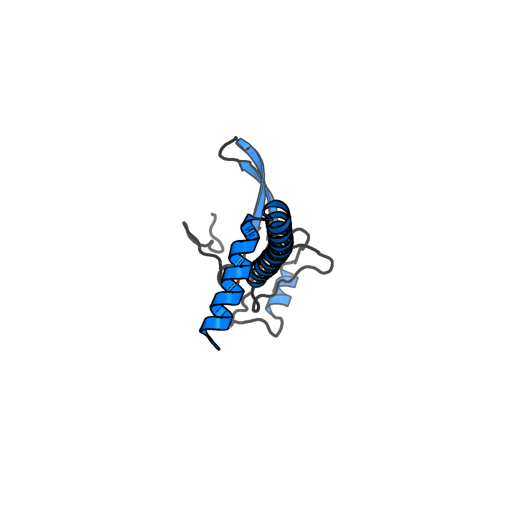. LEU A 1 132 ? -7.802 -7.002 7.460 1.00 85.81 132 LEU A O 1
ATOM 977 N N . ARG A 1 133 ? -6.488 -7.299 9.240 1.00 84.06 133 ARG A N 1
ATOM 978 C CA . ARG A 1 133 ? -5.220 -7.258 8.491 1.00 84.06 133 ARG A CA 1
ATOM 979 C C . ARG A 1 133 ? -4.669 -8.647 8.182 1.00 84.06 133 ARG A C 1
ATOM 981 O O . ARG A 1 133 ? -3.676 -9.079 8.762 1.00 84.06 133 ARG A O 1
ATOM 988 N N . LYS A 1 134 ? -5.238 -9.302 7.171 1.00 74.56 134 LYS A N 1
ATOM 989 C CA . LYS A 1 134 ? -4.832 -10.648 6.712 1.00 74.56 134 LYS A CA 1
ATOM 990 C C . LYS A 1 134 ? -3.359 -10.776 6.281 1.00 74.56 134 LYS A C 1
ATOM 992 O O . LYS A 1 134 ? -2.832 -11.882 6.257 1.00 74.56 134 LYS A O 1
ATOM 997 N N . GLY A 1 135 ? -2.694 -9.667 5.945 1.00 75.06 135 GLY A N 1
ATOM 998 C CA . GLY A 1 135 ? -1.277 -9.636 5.559 1.00 75.06 135 GLY A CA 1
ATOM 999 C C . GLY A 1 135 ? -0.286 -9.444 6.713 1.00 75.06 135 GLY A C 1
ATOM 1000 O O . GLY A 1 135 ? 0.918 -9.475 6.473 1.00 75.06 135 GLY A O 1
ATOM 1001 N N . MET A 1 136 ? -0.749 -9.225 7.951 1.00 80.00 136 MET A N 1
ATOM 1002 C CA . MET A 1 136 ? 0.147 -9.064 9.098 1.00 80.00 136 MET A CA 1
ATOM 1003 C C . MET A 1 136 ? 0.386 -10.390 9.812 1.00 80.00 136 MET A C 1
ATOM 1005 O O . MET A 1 136 ? -0.547 -11.094 10.190 1.00 80.00 136 MET A O 1
ATOM 1009 N N . LYS A 1 137 ? 1.661 -10.688 10.065 1.00 83.25 137 LYS A N 1
ATOM 1010 C CA . LYS A 1 137 ? 2.090 -11.809 10.898 1.00 83.25 137 LYS A CA 1
ATOM 1011 C C . LYS A 1 137 ? 3.053 -11.300 11.959 1.00 83.25 137 LYS A C 1
ATOM 1013 O O . LYS A 1 137 ? 4.035 -10.637 11.637 1.00 83.25 137 LYS A O 1
ATOM 1018 N N . ILE A 1 138 ? 2.782 -11.644 13.212 1.00 85.50 138 ILE A N 1
ATOM 1019 C CA . ILE A 1 138 ? 3.703 -11.383 14.316 1.00 85.50 138 ILE A CA 1
ATOM 1020 C C . ILE A 1 138 ? 4.888 -12.339 14.158 1.00 85.50 138 ILE A C 1
ATOM 1022 O O . ILE A 1 138 ? 4.712 -13.557 14.126 1.00 85.50 138 ILE A O 1
ATOM 1026 N N . THR A 1 139 ? 6.090 -11.791 13.991 1.00 89.06 139 THR A N 1
ATOM 1027 C CA . THR A 1 139 ? 7.319 -12.584 13.838 1.00 89.06 139 THR A CA 1
ATOM 1028 C C . THR A 1 139 ? 7.901 -13.007 15.181 1.00 89.06 139 THR A C 1
ATOM 1030 O O . THR A 1 139 ? 8.539 -14.053 15.257 1.00 89.06 139 THR A O 1
ATOM 1033 N N . GLN A 1 140 ? 7.705 -12.196 16.224 1.00 85.25 140 GLN A N 1
ATOM 1034 C CA . GLN A 1 140 ? 8.180 -12.424 17.589 1.00 85.25 140 GLN A CA 1
ATOM 1035 C C . GLN A 1 140 ? 7.220 -11.766 18.588 1.00 85.25 140 GLN A C 1
ATOM 1037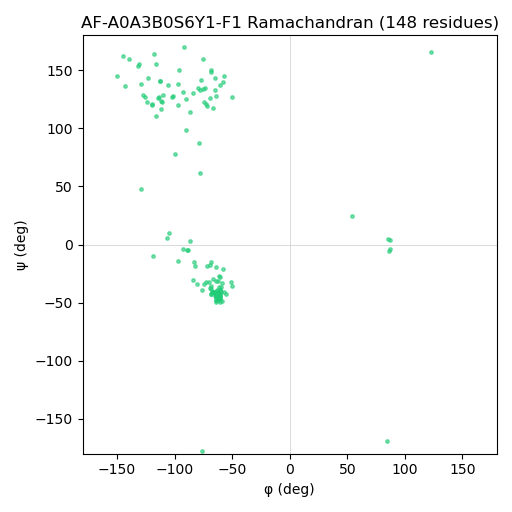 O O . GLN A 1 140 ? 6.689 -10.694 18.303 1.00 85.25 140 GLN A O 1
ATOM 1042 N N . GLY A 1 141 ? 7.031 -12.388 19.754 1.00 86.06 141 GLY A N 1
ATOM 1043 C CA . GLY A 1 141 ? 6.096 -11.922 20.782 1.00 86.06 141 GLY A CA 1
ATOM 1044 C C . GLY A 1 141 ? 4.657 -12.392 20.555 1.00 86.06 141 GLY A C 1
ATOM 1045 O O . GLY A 1 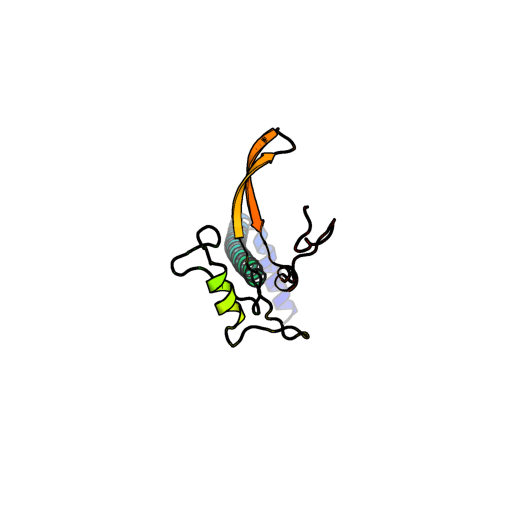141 ? 4.396 -13.256 19.717 1.00 86.06 141 GLY A O 1
ATOM 1046 N N . ASN A 1 142 ? 3.732 -11.819 21.324 1.00 82.75 142 ASN A N 1
ATOM 1047 C CA . ASN A 1 142 ? 2.303 -12.114 21.264 1.00 82.75 142 ASN A CA 1
ATOM 1048 C C . ASN A 1 142 ? 1.513 -10.861 20.878 1.00 82.75 142 ASN A C 1
ATOM 1050 O O . ASN A 1 142 ? 2.021 -9.743 20.947 1.00 82.75 142 ASN A O 1
ATOM 1054 N N . MET A 1 143 ? 0.263 -11.053 20.459 1.00 81.44 143 MET A N 1
ATOM 1055 C CA . MET A 1 143 ? -0.652 -9.926 20.306 1.00 81.44 143 MET A CA 1
ATOM 1056 C C . MET A 1 143 ? -0.991 -9.358 21.685 1.00 81.44 143 MET A C 1
ATOM 1058 O O . MET A 1 143 ? -1.058 -10.109 22.658 1.00 81.44 143 MET A O 1
ATOM 1062 N N . PHE A 1 144 ? -1.237 -8.051 21.747 1.00 81.31 144 PHE A N 1
ATOM 1063 C CA . PHE A 1 144 ? -1.673 -7.400 22.976 1.00 81.31 144 PHE A CA 1
ATOM 1064 C C . PHE A 1 144 ? -2.966 -8.039 23.518 1.00 81.31 144 PHE A C 1
ATOM 1066 O O . PHE A 1 144 ? -3.843 -8.450 22.748 1.00 81.31 144 PHE A O 1
ATOM 1073 N N . ALA A 1 145 ? -3.087 -8.099 24.843 1.00 77.31 145 ALA A N 1
ATOM 1074 C CA . ALA A 1 145 ? -4.302 -8.503 25.536 1.00 77.31 145 ALA A CA 1
ATOM 1075 C C . ALA A 1 145 ? -4.982 -7.265 26.137 1.00 77.31 145 ALA A C 1
ATOM 1077 O O . ALA A 1 145 ? -4.328 -6.384 26.690 1.00 77.31 145 ALA A O 1
ATOM 1078 N N . GLU A 1 146 ? -6.307 -7.165 26.024 1.00 70.19 146 GLU A N 1
ATOM 1079 C CA . GLU A 1 146 ? -7.031 -6.075 26.684 1.00 70.19 146 GLU A CA 1
ATOM 1080 C C . GLU A 1 146 ? -6.894 -6.212 28.211 1.00 70.19 146 GLU A C 1
ATOM 1082 O O . GLU A 1 146 ? -7.159 -7.274 28.773 1.00 70.19 146 GLU A O 1
ATOM 1087 N N . GLY A 1 147 ? -6.477 -5.134 28.883 1.00 66.19 147 GLY A N 1
ATOM 1088 C CA . GLY A 1 147 ? -6.356 -5.087 30.344 1.00 66.19 147 GLY A CA 1
ATOM 1089 C C . GLY A 1 147 ? -5.042 -5.621 30.927 1.00 66.19 147 GLY A C 1
ATOM 1090 O O . GLY A 1 147 ? -4.920 -5.667 32.150 1.00 66.19 147 GLY A O 1
ATOM 1091 N N . SER A 1 148 ? -4.056 -5.998 30.107 1.00 64.19 148 SER A N 1
ATOM 1092 C CA . SER A 1 148 ? -2.691 -6.251 30.588 1.00 64.19 148 SER A CA 1
ATOM 1093 C C . SER A 1 148 ? -1.899 -4.941 30.677 1.00 64.19 148 SER A C 1
ATOM 1095 O O . SER A 1 148 ? -1.872 -4.179 29.714 1.00 64.19 148 SER A O 1
ATOM 1097 N N . ASN A 1 149 ? -1.239 -4.690 31.812 1.00 49.53 149 ASN A N 1
ATOM 1098 C CA . ASN A 1 149 ? -0.296 -3.575 31.989 1.00 49.53 149 ASN A CA 1
ATOM 1099 C C . ASN A 1 149 ? 1.062 -3.893 31.331 1.00 49.53 149 ASN A C 1
ATOM 1101 O O . ASN A 1 149 ? 2.069 -3.999 32.032 1.00 49.53 149 ASN A O 1
ATOM 1105 N N . GLU A 1 150 ? 1.078 -4.102 30.016 1.00 44.94 150 GLU A N 1
ATOM 1106 C CA . GLU A 1 150 ? 2.323 -4.155 29.230 1.00 44.94 150 GLU A CA 1
ATOM 1107 C C . GLU A 1 150 ? 2.642 -2.798 28.596 1.00 44.94 150 GLU A C 1
ATOM 1109 O O . GLU A 1 150 ? 1.689 -2.107 28.161 1.00 44.94 150 GLU A O 1
#

Radius of gyration: 30.09 Å; Cα contacts (8 Å, |Δi|>4): 90; chains: 1; bounding box: 55×38×86 Å

pLDDT: mean 85.46, std 8.03, range [44.94, 98.0]

Nearest PDB structures (foldseek):
  3pgz-assembly1_B  TM=4.067E-01  e=1.058E+00  Bartonella henselae
  9b42-assembly1_S  TM=3.785E-01  e=8.702E-01  Pseudomonas virus Pa193
  8env-assembly1_B  TM=3.704E-01  e=1.129E+00  Pseudomonas phage vB_PaeM_E217
  8rj8-assembly1_C  TM=4.396E-01  e=2.027E+00  Bacillus cereus
  6hix-assembly1_AJ  TM=2.797E-01  e=3.412E+00  Trypanosoma brucei brucei

Solvent-accessible surface area (backbone atoms only — not c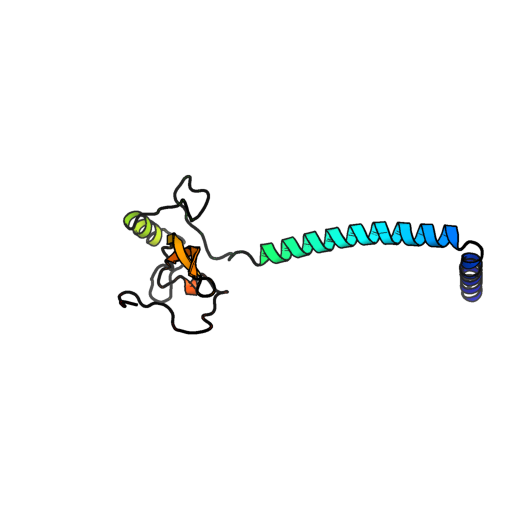omparable to full-atom values): 9517 Å² total; per-residue (Å²): 109,75,70,55,54,52,51,53,51,50,53,54,59,66,49,43,73,82,42,47,69,66,52,48,53,51,52,50,52,52,50,50,54,52,48,54,54,50,51,52,51,51,51,52,52,50,51,50,54,55,52,70,66,60,72,56,99,89,60,85,87,88,67,34,91,90,39,91,47,66,74,71,34,72,79,52,75,71,56,51,52,55,58,62,70,43,87,92,64,61,55,51,99,87,68,49,56,75,64,53,69,68,45,50,46,79,44,84,42,63,38,88,89,74,72,40,84,37,84,38,82,46,72,50,68,32,93,38,40,62,75,72,36,80,88,66,74,84,89,74,86,78,82,89,60,93,89,59,96,120

Organism: NCBI:txid652676

Mean predicted aligned error: 10.58 Å